Protein AF-A0A920KJF1-F1 (afdb_monomer)

Radius of gyration: 16.24 Å; Cα contacts (8 Å, |Δi|>4): 12; chains: 1; bounding box: 42×36×31 Å

Foldseek 3Di:
DDDDDDPPVVVLVVVLVVVVVVQVVCVV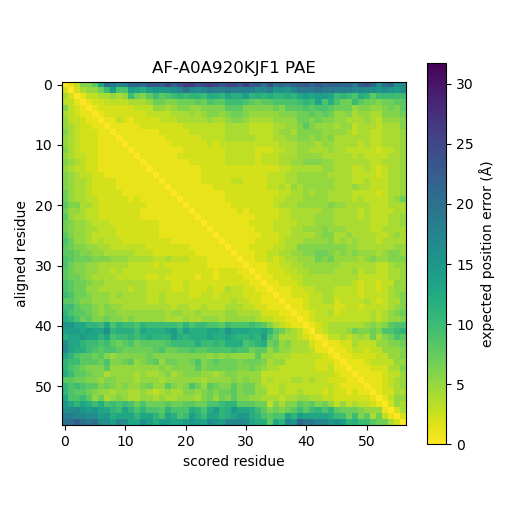VVHHDDDDDDDDDDDPVVVVVVVVVVVSD

pLDDT: mean 89.63, std 9.05, range 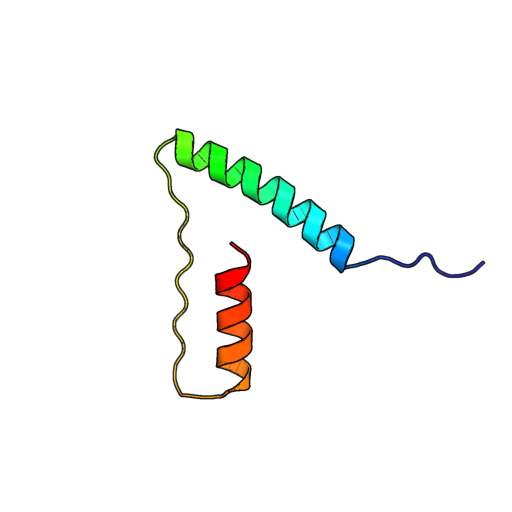[51.5, 97.75]

Solvent-access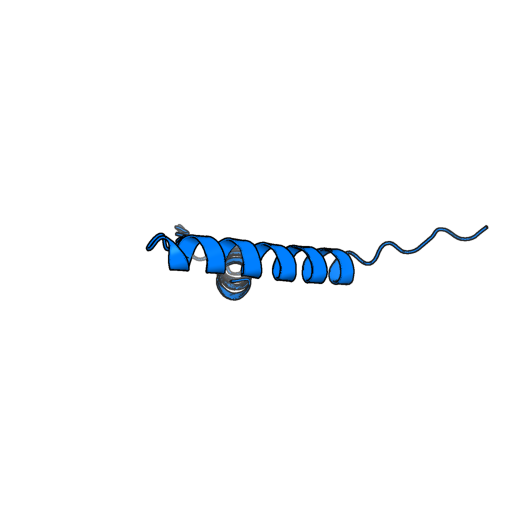ible surface area (backbone atoms only — not comparable to full-atom values): 3805 Å² total; per-residue (Å²): 135,80,83,80,84,80,59,68,63,62,54,48,52,54,52,51,57,53,50,50,54,55,50,53,55,35,43,75,72,75,41,78,93,78,91,85,85,88,80,84,81,82,57,66,68,59,54,51,57,50,50,51,66,62,73,75,114

Sequence (57 aa):
MTAKIISGREVAENILQDLKKRVDELKKKNITPKLVVVLVGDMKASASYVAQKKNLL

Mean predicted aligned error: 5.07 Å

Secondary structure (DSSP, 8-state):
-PPPP--HHHHHHHHHHHHHHHHHHHHHTT----------S--HHHHHHHHHHHHT-

Structure (mmCIF, N/CA/C/O backbone):
data_AF-A0A920KJF1-F1
#
_entry.id   AF-A0A920KJF1-F1
#
loop_
_atom_site.group_PDB
_atom_site.id
_atom_site.type_symbol
_atom_site.label_atom_id
_atom_site.label_alt_id
_atom_site.label_comp_id
_atom_site.label_asym_id
_atom_site.label_entity_id
_atom_site.label_seq_id
_atom_site.pdbx_PDB_ins_code
_atom_site.Cartn_x
_atom_site.Cartn_y
_atom_site.Cartn_z
_atom_site.occupancy
_atom_site.B_iso_or_equiv
_atom_site.auth_seq_id
_atom_site.auth_comp_id
_atom_site.auth_asym_id
_atom_site.auth_atom_id
_atom_site.pdbx_PDB_model_num
ATOM 1 N N . MET A 1 1 ? 25.227 27.322 6.780 1.00 66.94 1 MET A N 1
ATOM 2 C CA . MET A 1 1 ? 24.071 26.499 7.199 1.00 66.94 1 MET A CA 1
ATOM 3 C C . MET A 1 1 ? 23.989 25.315 6.255 1.00 66.94 1 MET A C 1
ATOM 5 O O . MET A 1 1 ? 23.988 25.536 5.052 1.00 66.94 1 MET A O 1
ATOM 9 N N . THR A 1 2 ? 24.013 24.086 6.763 1.00 83.25 2 THR A N 1
ATOM 10 C CA . THR A 1 2 ? 23.826 22.882 5.941 1.00 83.25 2 THR A CA 1
ATOM 11 C C . THR A 1 2 ? 22.340 22.648 5.684 1.00 83.25 2 THR A C 1
ATOM 13 O O . THR A 1 2 ? 21.494 23.022 6.497 1.00 83.25 2 THR A O 1
ATOM 16 N N . ALA A 1 3 ? 22.011 22.069 4.529 1.00 88.69 3 ALA A N 1
ATOM 17 C CA . ALA A 1 3 ? 20.629 21.764 4.186 1.00 88.69 3 ALA A CA 1
ATOM 18 C C . ALA A 1 3 ? 20.047 20.737 5.168 1.00 88.69 3 ALA A C 1
ATOM 20 O O . ALA A 1 3 ? 20.707 19.762 5.535 1.00 88.69 3 ALA A O 1
ATOM 21 N N . LYS A 1 4 ? 18.794 20.945 5.577 1.00 92.12 4 LYS A N 1
ATOM 22 C CA . LYS A 1 4 ? 18.053 19.955 6.357 1.00 92.12 4 LYS A CA 1
ATOM 23 C C . LYS A 1 4 ? 17.752 18.754 5.463 1.00 92.12 4 LYS A C 1
ATOM 25 O O . LYS A 1 4 ? 17.149 18.910 4.404 1.00 92.12 4 LYS A O 1
ATOM 30 N N . ILE A 1 5 ? 18.149 17.563 5.903 1.00 92.50 5 ILE A N 1
ATOM 31 C CA . ILE A 1 5 ? 17.795 16.321 5.216 1.00 92.50 5 ILE A CA 1
ATOM 32 C C . ILE A 1 5 ? 16.295 16.086 5.394 1.00 92.50 5 ILE A C 1
ATOM 34 O O . ILE A 1 5 ? 15.781 1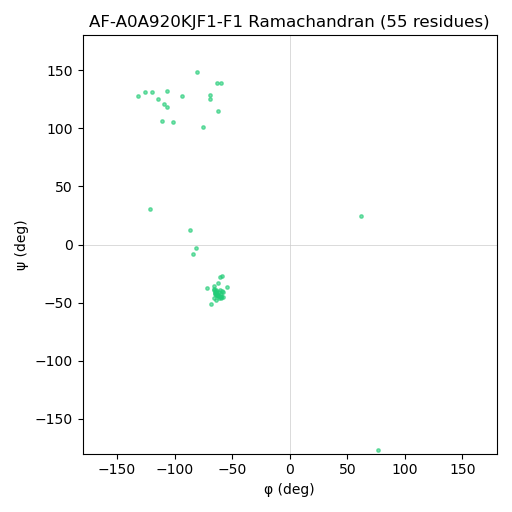6.105 6.512 1.00 92.50 5 ILE A O 1
ATOM 38 N N . ILE A 1 6 ? 15.601 15.852 4.284 1.00 94.00 6 ILE A N 1
ATOM 39 C CA . ILE A 1 6 ? 14.215 15.392 4.283 1.00 94.00 6 ILE A CA 1
ATOM 40 C C . ILE A 1 6 ? 14.247 13.894 3.991 1.00 94.00 6 ILE A C 1
ATOM 42 O O . ILE A 1 6 ? 14.510 13.475 2.863 1.00 94.00 6 ILE A O 1
ATOM 46 N N . SER A 1 7 ? 14.013 13.081 5.020 1.00 95.69 7 SER A N 1
ATOM 47 C CA . SER A 1 7 ? 13.973 11.625 4.891 1.00 95.69 7 SER A CA 1
ATOM 48 C C . SER A 1 7 ? 12.666 11.195 4.225 1.00 95.69 7 SER A C 1
ATOM 50 O O . SER A 1 7 ? 11.615 11.130 4.860 1.00 95.69 7 SER A O 1
ATOM 52 N N . GLY A 1 8 ? 12.721 10.876 2.929 1.00 95.56 8 GLY A N 1
ATOM 53 C CA . GLY A 1 8 ? 11.556 10.359 2.198 1.00 95.56 8 GLY A CA 1
ATOM 54 C C . GLY A 1 8 ? 11.000 9.063 2.796 1.00 95.56 8 GLY A C 1
ATOM 55 O O . GLY A 1 8 ? 9.803 8.806 2.703 1.00 95.56 8 GLY A O 1
ATOM 56 N N . ARG A 1 9 ? 11.849 8.279 3.470 1.00 93.50 9 ARG A N 1
ATOM 57 C CA . ARG A 1 9 ? 11.446 7.062 4.176 1.00 93.50 9 ARG A CA 1
ATOM 58 C C . ARG A 1 9 ? 10.573 7.366 5.393 1.00 93.50 9 ARG A C 1
ATOM 60 O O . ARG A 1 9 ? 9.491 6.805 5.495 1.00 93.50 9 ARG A O 1
ATOM 67 N N . GLU A 1 10 ? 11.011 8.269 6.269 1.00 95.81 10 GLU A N 1
ATOM 68 C CA . GLU A 1 10 ? 10.225 8.668 7.448 1.00 95.81 10 GLU A CA 1
ATOM 69 C C . GLU A 1 10 ? 8.895 9.302 7.034 1.00 95.81 10 GLU A C 1
ATOM 71 O O . GLU A 1 10 ? 7.845 9.013 7.605 1.00 95.81 10 GLU A O 1
ATOM 76 N N . VAL A 1 11 ? 8.921 10.133 5.988 1.00 96.00 11 VAL A N 1
ATOM 77 C CA . VAL A 1 11 ? 7.705 10.731 5.424 1.00 96.00 11 VAL A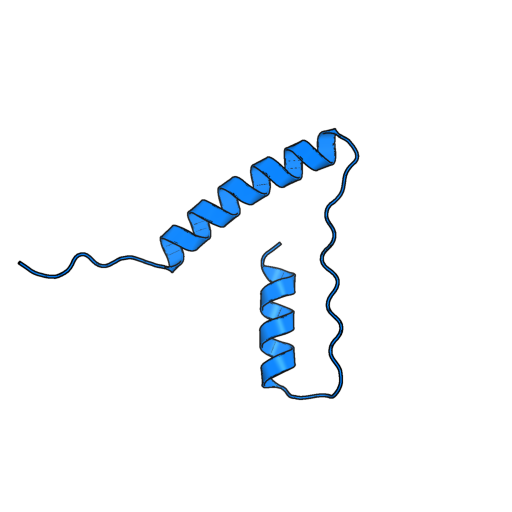 CA 1
ATOM 78 C C . VAL A 1 11 ? 6.753 9.646 4.911 1.00 96.00 11 VAL A C 1
ATOM 80 O O . VAL A 1 11 ? 5.564 9.686 5.225 1.00 96.00 11 VAL A O 1
ATOM 83 N N . ALA A 1 12 ? 7.256 8.656 4.170 1.00 94.06 12 ALA A N 1
ATOM 84 C CA . ALA A 1 12 ? 6.442 7.552 3.670 1.00 94.06 12 ALA A CA 1
ATOM 85 C C . ALA A 1 12 ? 5.853 6.697 4.804 1.00 94.06 12 ALA A C 1
ATOM 87 O O . ALA A 1 12 ? 4.668 6.373 4.763 1.00 94.06 12 ALA A O 1
ATOM 88 N N . GLU A 1 13 ? 6.642 6.369 5.831 1.00 94.44 13 GLU A N 1
ATOM 89 C CA . GLU A 1 13 ? 6.183 5.597 6.994 1.00 94.44 13 GLU A CA 1
ATOM 90 C C . GLU A 1 13 ? 5.031 6.312 7.721 1.00 94.44 13 GLU A C 1
ATOM 92 O O . GLU A 1 13 ? 4.004 5.690 8.004 1.00 94.44 13 GLU A O 1
ATOM 97 N N . ASN A 1 14 ? 5.140 7.629 7.928 1.00 95.75 14 ASN A N 1
ATOM 98 C CA . ASN A 1 14 ? 4.075 8.435 8.535 1.00 95.75 14 ASN A CA 1
ATOM 99 C C . ASN A 1 14 ? 2.787 8.434 7.695 1.00 95.75 14 ASN A C 1
ATOM 101 O O . ASN A 1 14 ? 1.691 8.258 8.232 1.00 95.75 14 ASN A O 1
ATOM 105 N N . ILE A 1 15 ? 2.907 8.587 6.371 1.00 95.62 15 ILE A N 1
ATOM 106 C CA . ILE A 1 15 ? 1.756 8.565 5.453 1.00 95.62 15 ILE A CA 1
ATOM 107 C C . ILE A 1 15 ? 1.063 7.196 5.478 1.00 95.62 15 ILE A C 1
ATOM 109 O O . ILE A 1 15 ? -0.165 7.124 5.531 1.00 95.62 15 ILE A O 1
ATOM 113 N N . LEU A 1 16 ? 1.829 6.102 5.464 1.00 94.19 16 LEU A N 1
ATOM 114 C CA . LEU A 1 16 ? 1.279 4.744 5.479 1.00 94.19 16 LEU A CA 1
ATOM 115 C C . LEU A 1 16 ? 0.551 4.431 6.793 1.00 94.19 16 LEU A C 1
ATOM 117 O O . LEU A 1 16 ? -0.505 3.794 6.771 1.00 94.19 16 LEU A O 1
ATOM 121 N N . GLN A 1 17 ? 1.066 4.906 7.931 1.00 95.25 17 GLN A N 1
ATOM 122 C CA . GLN A 1 17 ? 0.394 4.747 9.224 1.00 95.25 17 GLN A CA 1
ATOM 123 C C . GLN A 1 17 ? -0.957 5.471 9.273 1.00 95.25 17 GLN A C 1
ATOM 125 O O . GLN A 1 17 ? -1.931 4.910 9.782 1.00 95.25 17 GLN A O 1
ATOM 130 N N . ASP A 1 18 ? -1.036 6.689 8.733 1.00 96.31 18 ASP A N 1
ATOM 131 C CA . ASP A 1 18 ? -2.298 7.430 8.640 1.00 96.31 18 ASP A CA 1
ATOM 132 C C . ASP A 1 18 ? -3.295 6.749 7.690 1.00 96.31 18 ASP A C 1
ATOM 134 O O . ASP A 1 18 ? -4.455 6.513 8.045 1.00 96.31 18 ASP A O 1
ATOM 138 N N . LEU A 1 19 ? -2.828 6.332 6.509 1.00 95.69 19 LEU A N 1
ATOM 139 C CA . LEU A 1 19 ? -3.650 5.605 5.542 1.00 95.69 19 LEU A CA 1
ATOM 140 C C . LEU A 1 19 ? -4.231 4.320 6.134 1.00 95.69 19 LEU A C 1
ATOM 142 O O . LEU A 1 19 ? -5.410 4.037 5.917 1.00 95.69 19 LEU A O 1
ATOM 146 N N . LYS A 1 20 ? -3.451 3.570 6.921 1.00 93.75 20 LYS A N 1
ATOM 147 C CA . LYS A 1 20 ? -3.928 2.350 7.584 1.00 93.75 20 LYS A CA 1
ATOM 148 C C . LYS A 1 20 ? -5.127 2.628 8.495 1.00 93.75 20 LYS A C 1
ATOM 150 O O . LYS A 1 20 ? -6.127 1.920 8.400 1.00 93.75 20 LYS A O 1
ATOM 155 N N . LYS A 1 21 ? -5.077 3.698 9.300 1.00 96.06 21 LYS A N 1
ATOM 156 C CA . LYS A 1 21 ? -6.201 4.103 10.166 1.00 96.06 21 LYS A CA 1
ATOM 157 C C . LYS A 1 21 ? -7.459 4.396 9.349 1.00 96.06 21 LYS A C 1
ATOM 159 O O . LYS A 1 21 ? -8.536 3.902 9.672 1.00 96.06 21 LYS A O 1
ATOM 164 N N . ARG A 1 22 ? -7.311 5.138 8.249 1.00 96.19 22 ARG A N 1
ATOM 165 C CA . ARG A 1 22 ? -8.423 5.482 7.345 1.00 96.19 22 ARG A CA 1
ATOM 166 C C . ARG A 1 22 ? -9.020 4.245 6.670 1.00 96.19 22 ARG A C 1
ATOM 168 O O . ARG A 1 22 ? -10.237 4.143 6.531 1.00 96.19 22 ARG A O 1
ATOM 175 N N . VAL A 1 23 ? -8.185 3.284 6.273 1.00 95.88 23 VAL A N 1
ATOM 176 C CA . VAL A 1 23 ? -8.647 1.998 5.722 1.00 95.88 23 VAL A CA 1
ATOM 177 C C . VAL A 1 23 ? -9.413 1.194 6.775 1.00 95.88 23 VAL A C 1
ATOM 179 O O .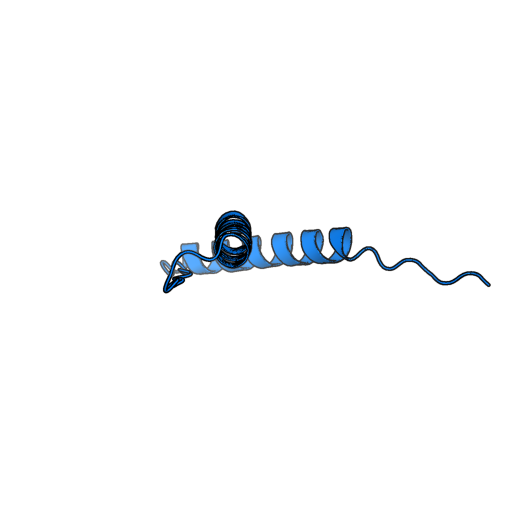 VAL A 1 23 ? -10.452 0.617 6.454 1.00 95.88 23 VAL A O 1
ATOM 182 N N . ASP A 1 24 ? -8.959 1.182 8.027 1.00 95.94 24 ASP A N 1
ATOM 183 C CA . ASP A 1 24 ? -9.660 0.485 9.111 1.00 95.94 24 ASP A CA 1
ATOM 184 C C . ASP A 1 24 ? -11.030 1.117 9.416 1.00 95.94 24 ASP A C 1
ATOM 186 O O . A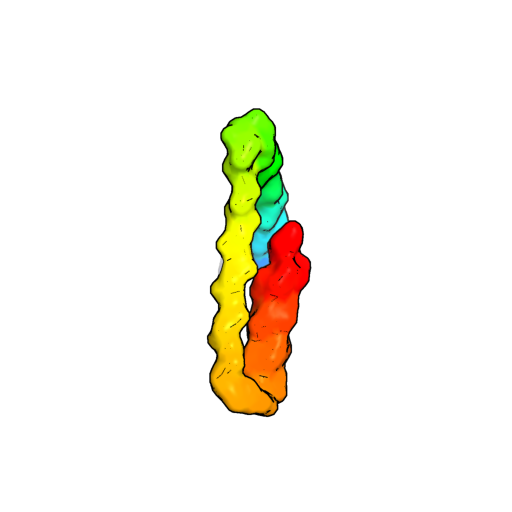SP A 1 24 ? -12.000 0.401 9.673 1.00 95.94 24 ASP A O 1
ATOM 190 N N . GLU A 1 25 ? -11.165 2.441 9.311 1.00 97.38 25 GLU A N 1
ATOM 191 C CA . GLU A 1 25 ? -12.467 3.119 9.394 1.00 97.38 25 GLU A CA 1
ATOM 192 C C . GLU A 1 25 ? -13.415 2.734 8.252 1.00 97.38 25 GLU A C 1
ATOM 194 O O . GLU A 1 25 ? -14.609 2.529 8.486 1.00 97.38 25 GLU A O 1
ATOM 199 N N . LEU A 1 26 ? -12.904 2.599 7.025 1.00 97.00 26 LEU A N 1
ATOM 200 C CA . LEU A 1 26 ? -13.699 2.128 5.886 1.00 97.00 26 LEU A CA 1
ATOM 201 C C . LEU A 1 26 ? -14.161 0.681 6.089 1.00 97.00 26 LEU A C 1
ATOM 203 O O . LEU A 1 26 ? -15.335 0.380 5.862 1.00 97.00 26 LEU A O 1
ATOM 207 N N . LYS A 1 27 ? -13.288 -0.192 6.607 1.00 96.12 27 LYS A N 1
ATOM 208 C CA . LYS A 1 27 ? -13.643 -1.584 6.923 1.00 96.12 27 LYS A CA 1
ATOM 209 C C . 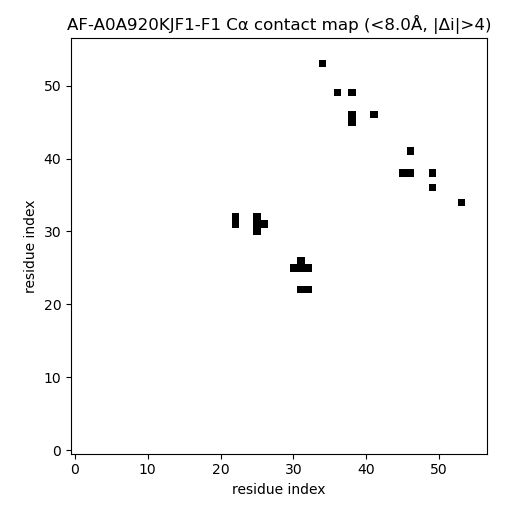LYS A 1 27 ? -14.764 -1.673 7.956 1.00 96.12 27 LYS A C 1
ATOM 211 O O . LYS A 1 27 ? -15.665 -2.489 7.786 1.00 96.12 27 LYS A O 1
ATOM 216 N N . LYS A 1 28 ? -14.773 -0.804 8.977 1.00 97.44 28 LYS A N 1
ATOM 217 C CA . LYS A 1 28 ? -15.886 -0.716 9.950 1.00 97.44 28 LYS A CA 1
ATOM 218 C C . LYS A 1 28 ? -17.220 -0.351 9.295 1.00 97.44 28 LYS A C 1
ATOM 220 O O . LYS A 1 28 ? -18.268 -0.744 9.790 1.00 97.44 28 LYS A O 1
ATOM 225 N N . LYS A 1 29 ? -17.186 0.369 8.172 1.00 97.75 29 LYS A N 1
ATOM 226 C CA . LYS A 1 29 ? -18.359 0.689 7.340 1.00 97.75 29 LYS A CA 1
ATOM 227 C C . LYS A 1 29 ? -18.671 -0.402 6.309 1.00 97.75 29 LYS A C 1
ATOM 229 O O . LYS A 1 29 ? -19.454 -0.166 5.396 1.00 97.75 29 LYS A O 1
ATOM 234 N N . ASN A 1 30 ? -18.052 -1.576 6.436 1.00 96.94 30 ASN A N 1
ATOM 235 C CA . ASN A 1 30 ? -18.155 -2.694 5.503 1.00 96.94 30 ASN A CA 1
ATOM 236 C C . ASN A 1 30 ? -17.645 -2.372 4.080 1.00 96.94 30 ASN A C 1
ATOM 238 O O . ASN A 1 30 ? -18.038 -3.015 3.108 1.00 96.94 30 ASN A O 1
ATOM 242 N N . ILE A 1 31 ? -16.751 -1.382 3.948 1.00 97.06 31 ILE A N 1
ATOM 243 C CA . ILE A 1 31 ? -16.112 -0.985 2.687 1.00 97.06 31 ILE A CA 1
ATOM 244 C C . ILE A 1 31 ? -14.658 -1.455 2.719 1.00 97.06 31 ILE A C 1
ATOM 246 O O . ILE A 1 31 ? -13.868 -1.001 3.543 1.00 97.06 31 ILE A O 1
ATOM 250 N N . THR A 1 32 ? -14.280 -2.338 1.794 1.00 95.31 32 THR A N 1
ATOM 251 C CA . THR A 1 32 ? -12.897 -2.829 1.675 1.00 95.31 32 THR A CA 1
ATOM 252 C C . THR A 1 32 ? -12.258 -2.291 0.393 1.00 95.31 32 THR A C 1
ATOM 254 O O . THR A 1 32 ? -12.600 -2.763 -0.694 1.00 95.31 32 THR A O 1
ATOM 257 N N . PRO A 1 33 ? -11.332 -1.316 0.483 1.00 93.94 33 PRO A N 1
ATOM 258 C CA . PRO A 1 33 ? -10.571 -0.848 -0.671 1.00 93.94 33 PRO A CA 1
ATOM 259 C C . PRO A 1 33 ? -9.759 -1.986 -1.295 1.00 93.94 33 PRO A C 1
ATOM 261 O O . PRO A 1 33 ? -9.145 -2.782 -0.583 1.00 93.94 33 PRO A O 1
ATOM 264 N N . LYS A 1 34 ? -9.725 -2.049 -2.628 1.00 91.75 34 LYS A N 1
ATOM 265 C CA . LYS A 1 34 ? -8.978 -3.065 -3.375 1.00 91.75 34 LYS A CA 1
ATOM 266 C C . LYS A 1 34 ? -8.152 -2.407 -4.472 1.00 91.75 34 LYS A C 1
ATOM 268 O O . LYS A 1 34 ? -8.689 -1.673 -5.295 1.00 91.75 34 LYS A O 1
ATOM 273 N N . LEU A 1 35 ? -6.856 -2.712 -4.499 1.00 91.00 35 LEU A N 1
ATOM 274 C CA . LEU A 1 35 ? -5.963 -2.353 -5.596 1.00 91.00 35 LEU A CA 1
ATOM 275 C C . LEU A 1 35 ? -5.900 -3.515 -6.593 1.00 91.00 35 LEU A C 1
ATOM 277 O O . LEU A 1 35 ? -5.631 -4.654 -6.212 1.00 91.00 35 LEU A O 1
ATOM 281 N N . VAL A 1 36 ? -6.136 -3.224 -7.870 1.00 90.81 36 VAL A N 1
ATOM 282 C CA . VAL A 1 36 ? -5.986 -4.180 -8.973 1.00 90.81 36 VAL A CA 1
ATOM 283 C C . VAL A 1 36 ? -4.947 -3.625 -9.936 1.00 90.81 36 VAL A C 1
ATOM 285 O O . VAL A 1 36 ? -5.003 -2.454 -10.302 1.00 90.81 36 VAL A O 1
ATOM 288 N N . VAL A 1 37 ? -3.986 -4.461 -10.327 1.00 89.19 37 VAL A N 1
ATOM 289 C CA . VAL A 1 37 ? -2.922 -4.102 -11.268 1.00 89.19 37 VAL A CA 1
ATOM 290 C C . VAL A 1 37 ? -2.926 -5.112 -12.406 1.00 89.19 37 VAL A C 1
ATOM 292 O O . VAL A 1 37 ? -2.941 -6.315 -12.156 1.00 89.19 37 VAL A O 1
ATOM 295 N N . VAL A 1 38 ? -2.901 -4.618 -13.643 1.00 89.81 38 VAL A N 1
ATOM 296 C CA . VAL A 1 38 ? -2.773 -5.434 -14.855 1.00 89.81 38 VAL A CA 1
ATOM 297 C C . VAL A 1 38 ? -1.390 -5.179 -15.440 1.00 89.81 38 VAL A C 1
ATOM 299 O O . VAL A 1 38 ? -1.047 -4.037 -15.744 1.00 89.81 38 VAL A O 1
ATOM 302 N N . LEU A 1 39 ? -0.591 -6.236 -15.562 1.00 88.12 39 LEU A N 1
ATOM 303 C CA . LEU A 1 39 ? 0.710 -6.208 -16.221 1.00 88.12 39 LEU A CA 1
ATOM 304 C C . LEU A 1 39 ? 0.580 -6.930 -17.564 1.00 88.12 39 LEU A C 1
ATOM 306 O O . LEU A 1 39 ? 0.028 -8.025 -17.615 1.00 88.12 39 LEU A O 1
ATOM 310 N N . VAL A 1 40 ? 1.078 -6.311 -18.633 1.00 91.25 40 VAL A N 1
ATOM 311 C CA . VAL A 1 40 ? 1.104 -6.901 -19.976 1.00 91.25 40 VAL A CA 1
ATOM 312 C C . VAL A 1 40 ? 2.562 -7.114 -20.379 1.00 91.25 40 VAL A C 1
ATOM 314 O O . VAL A 1 40 ? 3.352 -6.170 -20.348 1.00 91.25 40 VAL A O 1
ATOM 317 N N . GLY A 1 41 ? 2.905 -8.350 -20.750 1.00 89.81 41 GLY A N 1
ATOM 318 C CA . GLY A 1 41 ? 4.283 -8.780 -21.014 1.00 89.81 41 GLY A CA 1
ATOM 319 C C . GLY A 1 41 ? 5.113 -9.016 -19.743 1.00 89.81 41 GLY A C 1
ATOM 320 O O . GLY A 1 41 ? 4.618 -8.863 -18.628 1.00 89.81 41 GLY A O 1
ATOM 321 N N . ASP A 1 42 ? 6.399 -9.347 -19.920 1.00 85.19 42 ASP A N 1
ATOM 322 C CA . ASP A 1 42 ? 7.242 -9.936 -18.858 1.00 85.19 42 ASP A CA 1
ATOM 323 C C . ASP A 1 42 ? 8.500 -9.116 -18.519 1.00 85.19 42 ASP A C 1
ATOM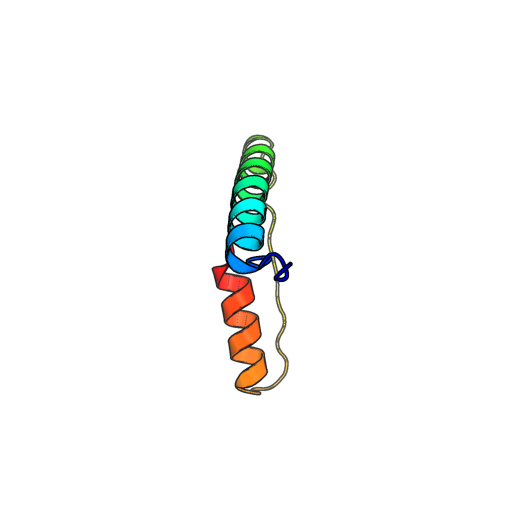 325 O O . ASP A 1 42 ? 9.540 -9.642 -18.112 1.00 85.19 42 ASP A O 1
ATOM 329 N N . MET A 1 43 ? 8.441 -7.791 -18.674 1.00 89.56 43 MET A N 1
ATOM 330 C CA . MET A 1 43 ? 9.569 -6.935 -18.299 1.00 89.56 43 MET A CA 1
ATOM 331 C C . MET A 1 43 ? 9.858 -7.031 -16.791 1.00 89.56 43 MET A C 1
ATOM 333 O O . MET A 1 43 ? 9.077 -6.571 -15.954 1.00 89.56 43 MET A O 1
ATOM 337 N N . LYS A 1 44 ? 11.035 -7.565 -16.441 1.00 84.19 44 LYS A N 1
ATOM 338 C CA . LYS A 1 44 ? 11.469 -7.813 -15.052 1.00 84.19 44 LYS A CA 1
ATOM 339 C C . LYS A 1 44 ? 11.413 -6.570 -14.151 1.00 84.19 44 LYS A C 1
ATOM 341 O O . LYS A 1 44 ? 11.054 -6.675 -12.980 1.00 84.19 44 LYS A O 1
ATOM 346 N N . ALA A 1 45 ? 11.733 -5.391 -14.691 1.00 84.38 45 ALA A N 1
ATOM 347 C CA . ALA A 1 45 ? 11.637 -4.128 -13.956 1.00 84.38 45 ALA A CA 1
ATOM 348 C C . ALA A 1 45 ? 10.182 -3.807 -13.573 1.00 84.38 45 ALA A C 1
ATOM 350 O O . ALA A 1 45 ? 9.893 -3.531 -12.410 1.00 84.38 45 ALA A O 1
ATOM 351 N N . SER A 1 46 ? 9.252 -3.927 -14.523 1.00 85.06 46 SER A N 1
ATOM 352 C CA . SER A 1 46 ? 7.820 -3.707 -14.300 1.00 85.06 46 SER A CA 1
ATOM 353 C C . SER A 1 46 ? 7.260 -4.663 -13.247 1.00 85.06 46 SER A C 1
ATOM 355 O O . SER A 1 46 ? 6.555 -4.224 -12.341 1.00 85.06 46 SER A O 1
ATOM 357 N N . ALA A 1 47 ? 7.644 -5.943 -13.293 1.00 84.62 47 ALA A N 1
ATOM 358 C CA . ALA A 1 47 ? 7.254 -6.925 -12.281 1.00 84.62 47 ALA A CA 1
ATOM 359 C C . ALA A 1 47 ? 7.711 -6.522 -10.864 1.00 84.62 47 ALA A C 1
ATOM 361 O O . ALA A 1 47 ? 6.938 -6.637 -9.912 1.00 84.62 47 ALA A O 1
ATOM 362 N N . SER A 1 48 ? 8.928 -5.979 -10.722 1.00 84.94 48 SER A N 1
ATOM 363 C CA . SER A 1 48 ? 9.436 -5.483 -9.433 1.00 84.94 48 SER A CA 1
ATOM 364 C C . SER A 1 48 ? 8.622 -4.298 -8.898 1.00 84.94 48 SER A C 1
ATOM 366 O O . SER A 1 48 ? 8.245 -4.291 -7.724 1.00 84.94 48 SER A O 1
ATOM 368 N N . TYR A 1 49 ? 8.272 -3.330 -9.752 1.00 84.88 49 TYR A N 1
ATOM 369 C CA . TYR A 1 49 ? 7.442 -2.189 -9.346 1.00 84.88 49 TYR A CA 1
ATOM 370 C C . TYR A 1 49 ? 6.019 -2.604 -8.957 1.00 84.88 49 TYR A C 1
ATOM 372 O O . TYR A 1 49 ? 5.465 -2.083 -7.987 1.00 84.88 49 TYR A O 1
ATOM 380 N N . VAL A 1 50 ? 5.426 -3.557 -9.680 1.00 86.88 50 VAL A N 1
ATOM 381 C CA . VAL A 1 50 ? 4.105 -4.107 -9.338 1.00 86.88 50 VAL A CA 1
ATOM 382 C C . VAL A 1 50 ? 4.153 -4.840 -7.995 1.00 86.88 50 VAL A C 1
ATOM 384 O O . VAL A 1 50 ? 3.271 -4.634 -7.160 1.00 86.88 50 VAL A O 1
ATOM 387 N N . ALA A 1 51 ? 5.200 -5.633 -7.747 1.00 84.50 51 ALA A N 1
ATOM 388 C CA . ALA A 1 51 ? 5.384 -6.334 -6.478 1.00 84.50 51 ALA A CA 1
ATOM 389 C C . ALA A 1 51 ? 5.513 -5.364 -5.293 1.00 84.50 51 ALA A C 1
ATOM 391 O O . ALA A 1 51 ? 4.851 -5.554 -4.274 1.00 84.50 51 ALA A O 1
ATOM 392 N N . GLN A 1 52 ? 6.290 -4.285 -5.442 1.00 85.62 52 GLN A N 1
ATOM 393 C CA . GLN A 1 52 ? 6.398 -3.253 -4.404 1.00 85.62 52 GLN A CA 1
ATOM 394 C C . GLN A 1 52 ? 5.036 -2.617 -4.097 1.00 85.62 52 GLN A C 1
ATOM 396 O O . GLN A 1 52 ? 4.662 -2.529 -2.931 1.00 85.62 52 GLN A O 1
ATOM 401 N N . LYS A 1 53 ? 4.252 -2.250 -5.123 1.00 83.25 53 LYS A N 1
ATOM 402 C CA . LYS A 1 53 ? 2.907 -1.668 -4.938 1.00 83.25 53 LYS A CA 1
ATOM 403 C C . LYS A 1 53 ? 1.928 -2.617 -4.244 1.00 83.25 53 LYS A C 1
ATOM 405 O O . LYS A 1 53 ? 1.065 -2.149 -3.510 1.00 83.25 53 LYS A O 1
ATOM 410 N N . LYS A 1 54 ? 2.057 -3.928 -4.466 1.00 78.19 54 LYS A N 1
ATOM 411 C CA . LYS A 1 54 ? 1.227 -4.942 -3.800 1.00 78.19 54 LYS A CA 1
ATOM 412 C C . LYS A 1 54 ? 1.589 -5.117 -2.321 1.00 78.19 54 LYS A C 1
ATOM 414 O O . LYS A 1 54 ? 0.689 -5.312 -1.520 1.00 78.19 54 LYS A O 1
ATOM 419 N N . ASN A 1 55 ? 2.874 -5.039 -1.974 1.00 71.69 55 ASN A N 1
ATOM 420 C CA . ASN A 1 55 ? 3.372 -5.286 -0.612 1.00 71.69 55 ASN A CA 1
ATOM 421 C C . ASN A 1 55 ? 3.284 -4.060 0.322 1.00 71.69 55 ASN A C 1
ATOM 423 O O . ASN A 1 55 ? 3.586 -4.175 1.504 1.00 71.69 55 ASN A O 1
ATOM 427 N N . LEU A 1 56 ? 2.931 -2.886 -0.212 1.00 60.31 56 LEU A N 1
ATOM 428 C CA . LEU A 1 56 ? 2.795 -1.620 0.524 1.00 60.31 56 LEU A CA 1
ATOM 429 C C . LEU A 1 56 ? 1.449 -1.471 1.272 1.00 60.31 56 LEU A C 1
ATOM 431 O O . LEU A 1 56 ? 1.255 -0.468 1.958 1.00 60.31 56 LEU A O 1
ATOM 435 N N . LEU A 1 57 ? 0.535 -2.439 1.131 1.00 51.50 57 LEU A N 1
ATOM 436 C CA . LEU A 1 57 ? -0.799 -2.497 1.748 1.00 51.50 57 LEU A CA 1
ATOM 437 C C . LEU A 1 57 ? -0.923 -3.725 2.656 1.00 51.50 57 LEU A C 1
ATOM 439 O O . LEU A 1 57 ? -1.681 -3.627 3.649 1.00 51.50 57 LEU A O 1
#